Protein AF-A0A5K1A4T8-F1 (afdb_monomer)

Secondary structure (DSSP, 8-state):
-HHHHHHHHHHHHHHTHHHHHHHHHSGGGGGGGTT-HHHHHHHHHHHH-HHHHHHHHHHHHHHHHHHHHHHHHHS-S-THHHH--

Foldseek 3Di:
DVVVVVLVVLVVCLVCLVVLLVCLVDPCLVVVCPPPVPVSVVSNCLSPDVVNSVVSVVVNVVCVVVVVVVVVVVPPDPCVVVVPD

pLDDT: mean 86.99, std 12.18, range [49.09, 96.94]

Sequence (85 aa):
ARFASIIVMLKRIQRVRSALIQMVFSREWSFYRVEDEAKAQRIKNLIVEDKWWDKIAYFLDFTEPIWCMLRAVDKDELMLHQVYA

Organism: NCBI:txid210225

Radius of gyration: 18.45 Å; Cα contacts (8 Å, |Δi|>4): 27; chains: 1; bounding box: 43×27×51 Å

Structure (mmCIF, N/CA/C/O backbone):
data_AF-A0A5K1A4T8-F1
#
_entry.id   AF-A0A5K1A4T8-F1
#
loop_
_atom_site.group_PDB
_atom_site.id
_atom_site.type_symbol
_atom_site.label_atom_id
_atom_site.label_alt_id
_atom_site.label_comp_id
_atom_site.label_asym_id
_atom_site.label_entity_id
_atom_site.label_seq_id
_atom_site.pdbx_PDB_ins_code
_atom_site.Cartn_x
_atom_site.Cartn_y
_atom_site.Cartn_z
_atom_site.occupancy
_atom_site.B_iso_or_equiv
_atom_site.auth_seq_id
_atom_site.auth_comp_id
_atom_site.auth_asym_id
_atom_site.auth_atom_id
_atom_site.pdbx_PDB_model_num
ATOM 1 N N . ALA A 1 1 ? 19.621 -3.400 -0.880 1.00 60.91 1 ALA A N 1
ATOM 2 C CA . ALA A 1 1 ? 18.367 -3.775 -1.575 1.00 60.91 1 ALA A CA 1
ATOM 3 C C . ALA A 1 1 ? 17.122 -3.019 -1.052 1.00 60.91 1 ALA A C 1
ATOM 5 O O . ALA A 1 1 ? 16.133 -3.645 -0.695 1.00 60.91 1 ALA A O 1
ATOM 6 N N . ARG A 1 2 ? 17.126 -1.671 -0.998 1.00 80.12 2 ARG A N 1
ATOM 7 C CA . ARG A 1 2 ? 15.965 -0.885 -0.501 1.00 80.12 2 ARG A CA 1
ATOM 8 C C . ARG A 1 2 ? 14.875 -0.674 -1.558 1.00 80.12 2 ARG A C 1
ATOM 10 O O . ARG A 1 2 ? 13.702 -0.623 -1.224 1.00 80.12 2 ARG A O 1
ATOM 17 N N . PHE A 1 3 ? 15.262 -0.579 -2.829 1.00 81.19 3 PHE A N 1
ATOM 18 C CA . PHE A 1 3 ? 14.327 -0.367 -3.935 1.00 81.19 3 PHE A CA 1
ATOM 19 C C . PHE A 1 3 ? 13.403 -1.578 -4.145 1.00 81.19 3 PHE A C 1
ATOM 21 O O . PHE A 1 3 ? 12.183 -1.454 -4.083 1.00 81.19 3 PHE A O 1
ATOM 28 N N . ALA A 1 4 ? 13.985 -2.773 -4.282 1.00 84.06 4 ALA A N 1
ATOM 29 C CA . ALA A 1 4 ? 13.221 -4.004 -4.474 1.00 84.06 4 ALA A CA 1
ATOM 30 C C . ALA A 1 4 ? 12.303 -4.332 -3.282 1.00 84.06 4 ALA A C 1
ATOM 32 O O . ALA A 1 4 ? 11.173 -4.771 -3.489 1.00 84.06 4 ALA A O 1
ATOM 33 N N . SER A 1 5 ? 12.742 -4.086 -2.040 1.00 88.12 5 SER A N 1
ATOM 34 C CA . SER A 1 5 ? 11.903 -4.336 -0.863 1.00 88.12 5 SER A CA 1
ATOM 35 C C . SER A 1 5 ? 10.680 -3.416 -0.818 1.00 88.12 5 SER A C 1
ATOM 37 O O . SER A 1 5 ? 9.594 -3.895 -0.507 1.00 88.12 5 SER A O 1
ATOM 39 N N . ILE A 1 6 ? 10.810 -2.140 -1.202 1.00 91.06 6 ILE A N 1
ATOM 40 C CA . ILE A 1 6 ? 9.676 -1.205 -1.296 1.00 91.06 6 ILE A CA 1
ATOM 41 C C . ILE A 1 6 ? 8.649 -1.692 -2.326 1.00 91.06 6 ILE A C 1
ATOM 43 O O . ILE A 1 6 ? 7.463 -1.754 -2.008 1.00 91.06 6 ILE A O 1
ATOM 47 N N . ILE A 1 7 ? 9.091 -2.107 -3.519 1.00 91.31 7 ILE A N 1
ATOM 48 C CA . ILE A 1 7 ? 8.197 -2.638 -4.564 1.00 91.31 7 ILE A CA 1
ATOM 49 C C . ILE A 1 7 ? 7.452 -3.878 -4.059 1.00 91.31 7 ILE A C 1
ATOM 51 O O . ILE A 1 7 ? 6.232 -3.971 -4.185 1.00 91.31 7 ILE A O 1
ATOM 55 N N . VAL A 1 8 ? 8.164 -4.822 -3.435 1.00 90.50 8 VAL A N 1
ATOM 56 C CA . VAL A 1 8 ? 7.553 -6.041 -2.882 1.00 90.50 8 VAL A CA 1
ATOM 57 C C . VAL A 1 8 ? 6.533 -5.706 -1.792 1.00 90.50 8 VAL A C 1
ATOM 59 O O . VAL A 1 8 ? 5.451 -6.295 -1.767 1.00 90.50 8 VAL A O 1
ATOM 62 N N . MET A 1 9 ? 6.843 -4.756 -0.909 1.00 94.56 9 MET A N 1
ATOM 63 C CA . MET A 1 9 ? 5.929 -4.324 0.149 1.00 94.56 9 MET A CA 1
ATOM 64 C C . MET A 1 9 ? 4.674 -3.651 -0.417 1.00 94.56 9 MET A C 1
ATOM 66 O O . MET A 1 9 ? 3.570 -3.986 0.007 1.00 94.56 9 MET A O 1
ATOM 70 N N . LEU A 1 10 ? 4.812 -2.778 -1.417 1.00 94.50 10 LEU A N 1
ATOM 71 C CA . LEU A 1 10 ? 3.673 -2.130 -2.072 1.00 94.50 10 LEU A CA 1
ATOM 72 C C . LEU A 1 10 ? 2.779 -3.138 -2.804 1.00 94.50 10 LEU A C 1
ATOM 74 O O . LEU A 1 10 ? 1.562 -3.095 -2.632 1.00 94.50 10 LEU A O 1
ATOM 78 N N . LYS A 1 11 ? 3.363 -4.115 -3.517 1.00 94.12 11 LYS A N 1
ATOM 79 C CA . LYS A 1 11 ? 2.603 -5.220 -4.135 1.00 94.12 11 LYS A CA 1
ATOM 80 C C . LYS A 1 11 ? 1.790 -5.998 -3.094 1.00 94.12 11 LYS A C 1
ATOM 82 O O . LYS A 1 11 ? 0.646 -6.369 -3.350 1.00 94.12 11 LYS A O 1
ATOM 87 N N . ARG A 1 12 ? 2.356 -6.247 -1.906 1.00 95.38 12 ARG A N 1
ATOM 88 C CA . ARG A 1 12 ? 1.643 -6.923 -0.806 1.00 95.38 12 ARG A CA 1
ATOM 89 C C . ARG A 1 12 ? 0.488 -6.080 -0.274 1.00 95.38 12 ARG A C 1
ATOM 91 O O . ARG A 1 12 ? -0.600 -6.621 -0.117 1.00 95.38 12 ARG A O 1
ATOM 98 N N . ILE A 1 13 ? 0.704 -4.782 -0.052 1.00 94.88 13 ILE A N 1
ATOM 99 C CA . ILE A 1 13 ? -0.335 -3.849 0.414 1.00 94.88 13 ILE A CA 1
ATOM 100 C C . ILE A 1 13 ? -1.488 -3.770 -0.597 1.00 94.88 13 ILE A C 1
ATOM 102 O O . ILE A 1 13 ? -2.646 -3.889 -0.205 1.00 94.88 13 ILE A O 1
ATOM 106 N N . GLN A 1 14 ? -1.186 -3.656 -1.895 1.00 95.00 14 GLN A N 1
ATOM 107 C CA . GLN A 1 14 ? -2.199 -3.612 -2.955 1.00 95.00 14 GLN A CA 1
ATOM 108 C C . GLN A 1 14 ? -3.060 -4.884 -2.985 1.00 95.00 14 GLN A C 1
ATOM 110 O O . GLN A 1 14 ? -4.281 -4.795 -3.103 1.00 95.00 14 GLN A O 1
ATOM 115 N N . ARG A 1 15 ? -2.453 -6.067 -2.803 1.00 96.31 15 ARG A N 1
ATOM 116 C CA . ARG A 1 15 ? -3.178 -7.352 -2.754 1.00 96.31 15 ARG A CA 1
ATOM 117 C C . ARG A 1 15 ? -4.183 -7.443 -1.608 1.00 96.31 15 ARG A C 1
ATOM 119 O O . ARG A 1 15 ? -5.188 -8.129 -1.750 1.00 96.31 15 ARG A O 1
ATOM 126 N N . VAL A 1 16 ? -3.922 -6.771 -0.488 1.00 96.50 16 VAL A N 1
ATOM 127 C CA . VAL A 1 16 ? -4.806 -6.782 0.688 1.00 96.50 16 VAL A CA 1
ATOM 128 C C . VAL A 1 16 ? -5.675 -5.525 0.796 1.00 96.50 16 VAL A C 1
ATOM 130 O O . VAL A 1 16 ? -6.283 -5.310 1.842 1.00 96.50 16 VAL A O 1
ATOM 133 N N . ARG A 1 17 ? -5.790 -4.711 -0.270 1.00 95.25 17 ARG A N 1
ATOM 134 C CA . ARG A 1 17 ? -6.592 -3.470 -0.296 1.00 95.25 17 ARG A CA 1
ATOM 135 C C . ARG A 1 17 ? -7.987 -3.659 0.296 1.00 95.25 17 ARG A C 1
ATOM 137 O O . ARG A 1 17 ? -8.360 -2.925 1.203 1.00 95.25 17 ARG A O 1
ATOM 144 N N . SER A 1 18 ? -8.741 -4.657 -0.165 1.00 95.81 18 SER A N 1
ATOM 145 C CA . SER A 1 18 ? -10.107 -4.888 0.323 1.00 95.81 18 SER A CA 1
ATOM 146 C C . SER A 1 18 ? -10.143 -5.215 1.816 1.00 95.81 18 SER A C 1
ATOM 148 O O . SER A 1 18 ? -10.993 -4.695 2.530 1.00 95.81 18 SER A O 1
ATOM 150 N N . ALA A 1 19 ? -9.197 -6.017 2.311 1.00 96.56 19 ALA A N 1
ATOM 151 C CA . ALA A 1 19 ? -9.101 -6.335 3.735 1.00 96.56 19 ALA A CA 1
ATOM 152 C C . ALA A 1 19 ? -8.729 -5.099 4.573 1.00 96.56 19 ALA A C 1
ATOM 154 O O . ALA A 1 19 ? -9.303 -4.888 5.637 1.00 96.56 19 ALA A O 1
ATOM 155 N N . LEU A 1 20 ? -7.829 -4.246 4.071 1.00 95.44 20 LEU A N 1
ATOM 156 C CA . LEU A 1 20 ? -7.470 -2.978 4.712 1.00 95.44 20 LEU A CA 1
ATOM 157 C C . LEU A 1 20 ? -8.656 -2.012 4.777 1.00 95.44 20 LEU A C 1
ATOM 159 O O . LEU A 1 20 ? -8.876 -1.391 5.813 1.00 95.44 20 LEU A O 1
ATOM 163 N N . ILE A 1 21 ? -9.440 -1.916 3.699 1.00 95.81 21 ILE A N 1
ATOM 164 C CA . ILE A 1 21 ? -10.670 -1.118 3.668 1.00 95.81 21 ILE A CA 1
ATOM 165 C C . ILE A 1 21 ? -11.647 -1.637 4.730 1.00 95.81 21 ILE A C 1
ATOM 167 O O . ILE A 1 21 ? -12.097 -0.864 5.571 1.00 95.81 21 ILE A O 1
ATOM 171 N N . GLN A 1 22 ? -11.921 -2.944 4.762 1.00 96.56 22 GLN A N 1
ATOM 172 C CA . GLN A 1 22 ? -12.807 -3.526 5.777 1.00 96.56 22 GLN A CA 1
ATOM 173 C C . GLN A 1 22 ? -12.303 -3.267 7.203 1.00 96.56 22 GLN A C 1
ATOM 175 O O . GLN A 1 22 ? -13.088 -2.888 8.067 1.00 96.56 22 GLN A O 1
ATOM 180 N N . MET A 1 23 ? -10.992 -3.378 7.438 1.00 95.38 23 MET A N 1
ATOM 181 C CA . MET A 1 23 ? -10.369 -3.099 8.734 1.00 95.38 23 MET A CA 1
ATOM 182 C C . MET A 1 23 ? -10.612 -1.656 9.202 1.00 95.38 23 MET A C 1
ATOM 184 O O . MET A 1 23 ? -10.983 -1.450 10.352 1.00 95.38 23 MET A O 1
ATOM 188 N N . VAL A 1 24 ? -10.445 -0.641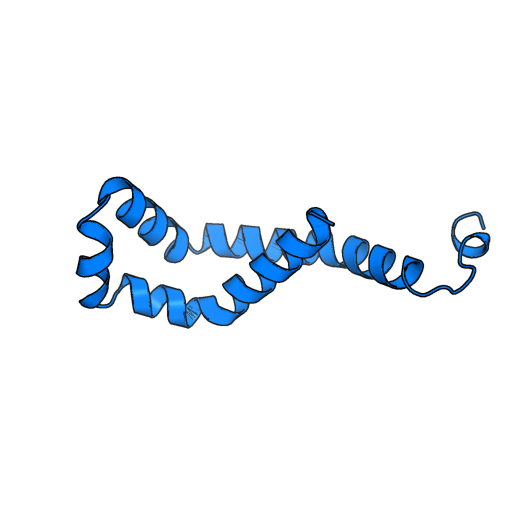 8.343 1.00 94.38 24 VAL A N 1
ATOM 189 C CA . VAL A 1 24 ? -10.637 0.768 8.758 1.00 94.38 24 VAL A CA 1
ATOM 190 C C . VAL A 1 24 ? -12.108 1.165 8.939 1.00 94.38 24 VAL A C 1
ATOM 192 O O . VAL A 1 24 ? -12.410 2.202 9.549 1.00 94.38 24 VAL A O 1
ATOM 195 N N . PHE A 1 25 ? -13.031 0.358 8.410 1.00 93.56 25 PHE A N 1
ATOM 196 C CA . PHE A 1 25 ? -14.474 0.490 8.618 1.00 93.56 25 PHE A CA 1
ATOM 197 C C . PHE A 1 25 ? -15.007 -0.377 9.768 1.00 93.56 25 PHE A C 1
ATOM 199 O O . PHE A 1 25 ? -16.154 -0.193 10.177 1.00 93.56 25 PHE A O 1
ATOM 206 N N . SER A 1 26 ? -14.194 -1.279 10.319 1.00 94.81 26 SER A N 1
ATOM 207 C CA . SER A 1 26 ? -14.608 -2.175 11.393 1.00 94.81 26 SER A CA 1
ATOM 208 C C . SER A 1 26 ? -14.729 -1.445 12.738 1.00 94.81 26 SER A C 1
ATOM 210 O O . SER A 1 26 ? -14.158 -0.369 12.955 1.00 94.81 26 SER A O 1
ATOM 212 N N . ARG A 1 27 ? -15.487 -2.024 13.679 1.00 92.50 27 ARG A N 1
ATOM 213 C CA . ARG A 1 27 ? -15.642 -1.451 15.032 1.00 92.50 27 ARG A CA 1
ATOM 214 C C . ARG A 1 27 ? -14.323 -1.508 15.807 1.00 92.50 27 ARG A C 1
ATOM 216 O O . ARG A 1 27 ? -14.006 -0.600 16.579 1.00 92.50 27 ARG A O 1
ATOM 223 N N . GLU A 1 28 ? -13.534 -2.539 15.538 1.00 91.88 28 GLU A N 1
ATOM 224 C CA . GLU A 1 28 ? -12.224 -2.823 16.117 1.00 91.88 28 GLU A CA 1
ATOM 225 C C . GLU A 1 28 ? -11.179 -1.767 15.725 1.00 91.88 28 GLU A C 1
ATOM 227 O O . GLU A 1 28 ? -10.205 -1.587 16.450 1.00 91.88 28 GLU A O 1
ATOM 232 N N . TRP A 1 29 ? -11.413 -0.972 14.667 1.00 91.50 29 TRP A N 1
ATOM 233 C CA . TRP A 1 29 ? -10.564 0.179 14.324 1.00 91.50 29 TRP A CA 1
ATOM 234 C C . TRP A 1 29 ? -10.402 1.177 15.480 1.00 91.50 29 TRP A C 1
ATOM 236 O O . TRP A 1 29 ? -9.399 1.884 15.579 1.00 91.50 29 TRP A O 1
ATOM 246 N N . SER A 1 30 ? -11.387 1.236 16.383 1.00 87.88 30 SER A N 1
ATOM 247 C CA . SER A 1 30 ? -11.318 2.042 17.606 1.00 87.88 30 SER A CA 1
ATOM 248 C C . SER A 1 30 ? -10.105 1.729 18.486 1.00 87.88 30 SER A C 1
ATOM 250 O O . SER A 1 30 ? -9.577 2.658 19.090 1.00 87.88 30 SER A O 1
ATOM 252 N N . PHE A 1 31 ? -9.605 0.489 18.483 1.00 89.00 31 PHE A N 1
ATOM 253 C CA . PHE A 1 31 ? -8.414 0.091 19.235 1.00 89.00 31 PHE A CA 1
ATOM 254 C C . PHE A 1 31 ? -7.164 0.877 18.807 1.00 89.00 31 PHE A C 1
ATOM 256 O O . PHE A 1 31 ? -6.387 1.318 19.647 1.00 89.00 31 PHE A O 1
ATOM 263 N N . TYR A 1 32 ? -7.008 1.141 17.506 1.00 82.19 32 TYR A N 1
ATOM 264 C CA . TYR A 1 32 ? -5.844 1.854 16.965 1.00 82.19 32 TYR A CA 1
ATOM 265 C C . TYR A 1 32 ? -5.873 3.369 17.206 1.00 82.19 32 TYR A C 1
ATOM 267 O O . TYR A 1 32 ? -4.852 4.032 17.040 1.00 82.19 32 TYR A O 1
ATOM 275 N N . ARG A 1 33 ? -7.025 3.936 17.592 1.00 83.06 33 ARG A N 1
ATOM 276 C CA . ARG A 1 33 ? -7.156 5.371 17.898 1.00 83.06 33 ARG A CA 1
ATOM 277 C C . ARG A 1 33 ? -6.668 5.738 19.300 1.00 83.06 33 ARG A C 1
ATOM 279 O O . ARG A 1 33 ? -6.448 6.915 19.549 1.00 83.06 33 ARG A O 1
ATOM 286 N N . VAL A 1 34 ? -6.508 4.756 20.192 1.00 80.19 34 VAL A N 1
ATOM 287 C CA . VAL A 1 34 ? -6.186 4.986 21.611 1.00 80.19 34 VAL A CA 1
ATOM 288 C C . VAL A 1 34 ? -4.791 5.593 21.796 1.00 80.19 34 VAL A C 1
ATOM 29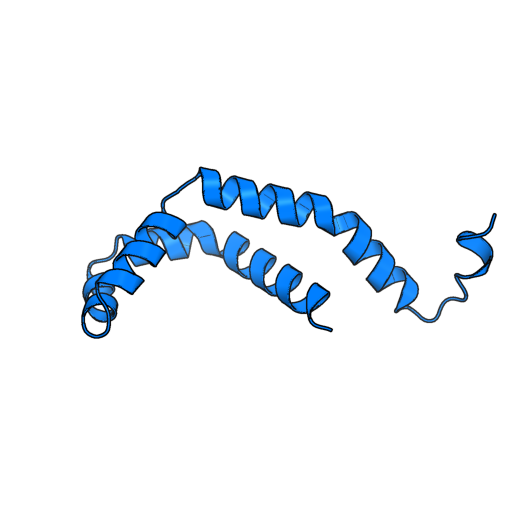0 O O . VAL A 1 34 ? -4.614 6.439 22.665 1.00 80.19 34 VAL A O 1
ATOM 293 N N . GLU A 1 35 ? -3.811 5.192 20.980 1.00 82.69 35 GLU A N 1
ATOM 294 C CA . GLU A 1 35 ? -2.435 5.701 21.081 1.00 82.69 35 GLU A CA 1
ATOM 295 C C . GLU A 1 35 ? -2.238 7.038 20.355 1.00 82.69 35 GLU A C 1
ATOM 297 O O . GLU A 1 35 ? -1.622 7.954 20.894 1.00 82.69 35 GLU A O 1
ATOM 302 N N . ASP A 1 36 ? -2.735 7.146 19.119 1.00 92.12 36 ASP A N 1
ATOM 303 C CA . ASP A 1 36 ? -2.562 8.328 18.272 1.00 92.12 36 ASP A CA 1
ATOM 304 C C . ASP A 1 36 ? -3.723 8.446 17.276 1.00 92.12 36 ASP A C 1
ATOM 306 O O . ASP A 1 36 ? -3.713 7.892 16.168 1.00 92.12 36 ASP A O 1
ATOM 310 N N . GLU A 1 37 ? -4.751 9.190 17.680 1.00 91.50 37 GLU A N 1
ATOM 311 C CA . GLU A 1 37 ? -5.944 9.412 16.867 1.00 91.50 37 GLU A CA 1
ATOM 312 C C . GLU A 1 37 ? -5.625 10.146 15.557 1.00 91.50 37 GLU A C 1
ATOM 314 O O . GLU A 1 37 ? -6.180 9.813 14.506 1.00 91.50 37 GLU A O 1
ATOM 319 N N . ALA A 1 38 ? -4.687 11.099 15.578 1.00 93.56 38 ALA A N 1
ATOM 320 C CA . ALA A 1 38 ? -4.321 11.868 14.395 1.00 93.56 38 ALA A CA 1
ATOM 321 C C . ALA A 1 38 ? -3.662 10.974 13.337 1.00 93.56 38 ALA A C 1
ATOM 323 O O . ALA A 1 38 ? -3.988 11.056 12.147 1.00 93.56 38 ALA A O 1
ATOM 324 N N . LYS A 1 39 ? -2.759 10.084 13.756 1.00 93.00 39 LYS A N 1
ATOM 325 C CA . LYS A 1 39 ? -2.123 9.100 12.876 1.00 93.00 39 LYS A CA 1
ATOM 326 C C . LYS A 1 39 ? -3.121 8.067 12.368 1.00 93.00 39 LYS A C 1
ATOM 328 O O . LYS A 1 39 ? -3.128 7.791 11.167 1.00 93.00 39 LYS A O 1
ATOM 333 N N . ALA A 1 40 ? -3.987 7.540 13.234 1.00 93.38 40 ALA A N 1
ATOM 334 C CA . ALA A 1 40 ? -5.035 6.607 12.829 1.00 93.38 40 ALA A CA 1
ATOM 335 C C . ALA A 1 40 ? -5.966 7.240 11.781 1.00 93.38 40 ALA A C 1
ATOM 337 O O . ALA A 1 40 ? -6.245 6.630 10.748 1.00 93.38 40 ALA A O 1
ATOM 338 N N . GLN A 1 41 ? -6.378 8.494 11.975 1.00 94.19 41 GLN A N 1
ATOM 339 C CA . GLN A 1 41 ? -7.232 9.189 11.015 1.00 94.19 41 GLN A CA 1
ATOM 340 C C . GLN A 1 41 ? -6.532 9.409 9.668 1.00 94.19 41 GLN A C 1
ATOM 342 O O . GLN A 1 41 ? -7.144 9.208 8.618 1.00 94.19 41 GLN A O 1
ATOM 347 N N . ARG A 1 42 ? -5.240 9.761 9.671 1.00 94.44 42 ARG A N 1
ATOM 348 C CA . ARG A 1 42 ? -4.447 9.880 8.435 1.00 94.44 42 ARG A CA 1
ATOM 349 C C . ARG A 1 42 ? -4.374 8.555 7.678 1.00 94.44 42 ARG A C 1
ATOM 351 O O . ARG A 1 42 ? -4.603 8.545 6.474 1.00 94.44 42 ARG A O 1
ATOM 358 N N . ILE A 1 43 ? -4.096 7.450 8.375 1.00 93.19 43 ILE A N 1
ATOM 359 C CA . ILE A 1 43 ? -4.037 6.107 7.774 1.00 93.19 43 ILE A CA 1
ATOM 360 C C . ILE A 1 43 ? -5.397 5.720 7.188 1.00 93.19 43 ILE A C 1
ATOM 362 O O . ILE A 1 43 ? -5.464 5.237 6.060 1.00 93.19 43 ILE A O 1
ATOM 366 N N . LYS A 1 44 ? -6.485 5.976 7.921 1.00 95.25 44 LYS A N 1
ATOM 367 C CA . LYS A 1 44 ? -7.844 5.708 7.446 1.00 95.25 44 LYS A CA 1
ATOM 368 C C . LYS A 1 44 ? -8.169 6.493 6.177 1.00 95.25 44 LYS A C 1
ATOM 370 O O . LYS A 1 44 ? -8.630 5.897 5.210 1.00 95.25 44 LYS A O 1
ATOM 375 N N . ASN A 1 45 ? -7.891 7.796 6.161 1.00 95.88 45 ASN A N 1
ATOM 376 C CA . ASN A 1 45 ? -8.123 8.633 4.984 1.00 95.88 45 ASN A CA 1
ATOM 377 C C . ASN A 1 45 ? -7.327 8.124 3.773 1.00 95.88 45 ASN A C 1
ATOM 379 O O . ASN A 1 45 ? -7.877 8.031 2.684 1.00 95.88 45 ASN A O 1
ATOM 383 N N . LEU A 1 46 ? -6.070 7.723 3.985 1.00 95.50 46 LEU A N 1
ATOM 384 C CA . LEU A 1 46 ? -5.201 7.187 2.939 1.00 95.50 46 LEU A CA 1
ATOM 385 C C . LEU A 1 46 ? -5.736 5.875 2.343 1.00 95.50 46 LEU A C 1
ATOM 387 O O . LEU A 1 46 ? -5.770 5.714 1.129 1.00 95.50 46 LEU A O 1
ATOM 391 N N . ILE A 1 47 ? -6.174 4.942 3.196 1.00 95.56 47 ILE A N 1
ATOM 392 C CA . ILE A 1 47 ? -6.684 3.624 2.781 1.00 95.56 47 ILE A CA 1
ATOM 393 C C . ILE A 1 47 ? -8.017 3.740 2.030 1.00 95.56 47 ILE A C 1
ATOM 395 O O . ILE A 1 47 ? -8.297 2.913 1.163 1.00 95.56 47 ILE A O 1
ATOM 399 N N . VAL A 1 48 ? -8.843 4.736 2.350 1.00 95.69 48 VAL A N 1
ATOM 400 C CA . VAL A 1 48 ? -10.142 4.953 1.689 1.00 95.69 48 VAL A CA 1
ATOM 401 C C . VAL A 1 48 ? -10.004 5.797 0.412 1.00 95.69 48 VAL A C 1
ATOM 403 O O . VAL A 1 48 ? -10.877 5.744 -0.448 1.00 95.69 48 VAL A O 1
ATOM 406 N N . GLU A 1 49 ? -8.915 6.552 0.244 1.00 96.94 49 GLU A N 1
ATOM 407 C CA . GLU A 1 49 ? -8.702 7.401 -0.930 1.00 96.94 49 GLU A CA 1
ATOM 408 C C . GLU A 1 49 ? -8.332 6.583 -2.181 1.00 96.94 49 GLU A C 1
ATOM 410 O O . GLU A 1 49 ? -7.207 6.106 -2.331 1.00 96.94 49 GLU A O 1
ATOM 415 N N . ASP A 1 50 ? -9.248 6.498 -3.149 1.00 95.25 50 ASP A N 1
ATOM 416 C CA . ASP A 1 50 ? -9.005 5.792 -4.417 1.00 95.25 50 ASP A CA 1
ATOM 417 C C . ASP A 1 50 ? -7.814 6.360 -5.202 1.0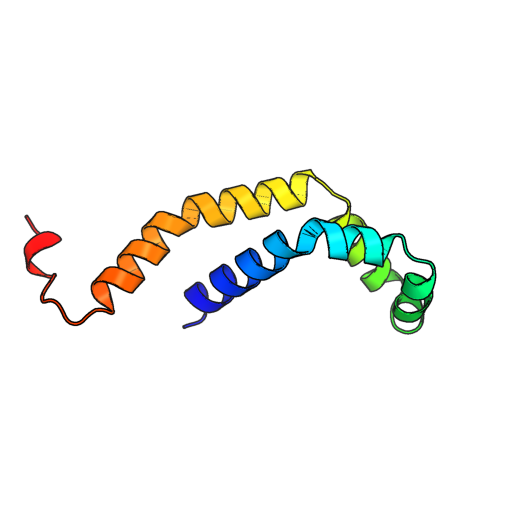0 95.25 50 ASP A C 1
ATOM 419 O O . ASP A 1 50 ? -6.967 5.602 -5.672 1.00 95.25 50 ASP A O 1
ATOM 423 N N . LYS A 1 51 ? -7.661 7.691 -5.238 1.00 96.50 51 LYS A N 1
ATOM 424 C CA . LYS A 1 51 ? -6.529 8.355 -5.910 1.00 96.50 51 LYS A CA 1
ATOM 425 C C . LYS A 1 51 ? -5.173 7.933 -5.347 1.00 96.50 51 LYS A C 1
ATOM 427 O O . LYS A 1 51 ? -4.167 7.983 -6.055 1.00 96.50 51 LYS A O 1
ATOM 432 N N . TRP A 1 52 ? -5.107 7.569 -4.068 1.00 95.38 52 TRP A N 1
ATOM 433 C CA . TRP A 1 52 ? -3.873 7.064 -3.479 1.00 95.38 52 TRP A CA 1
ATOM 434 C C . TRP A 1 52 ? -3.549 5.657 -3.992 1.00 95.38 52 TRP A C 1
ATOM 436 O O . TRP A 1 52 ? -2.400 5.382 -4.344 1.00 95.38 52 TRP A O 1
ATOM 446 N N . TRP A 1 53 ? -4.558 4.796 -4.125 1.00 96.62 53 TRP A N 1
ATOM 447 C CA . TRP A 1 53 ? -4.400 3.477 -4.736 1.00 96.62 53 TRP A CA 1
ATOM 448 C C . TRP A 1 53 ? -4.008 3.555 -6.210 1.00 96.62 53 TRP A C 1
ATOM 450 O O . TRP A 1 53 ? -3.154 2.780 -6.639 1.00 96.62 53 TRP A O 1
ATOM 460 N N . ASP A 1 54 ? -4.552 4.516 -6.955 1.00 96.31 54 ASP A N 1
ATOM 461 C CA . ASP A 1 54 ? -4.172 4.754 -8.351 1.00 96.31 54 ASP A CA 1
ATOM 462 C C . ASP A 1 54 ? -2.695 5.151 -8.466 1.00 96.31 54 ASP A C 1
ATOM 464 O O . ASP A 1 54 ? -1.977 4.657 -9.333 1.00 96.31 54 ASP A O 1
ATOM 468 N N . LYS A 1 55 ? -2.192 5.980 -7.538 1.00 95.62 55 LYS A N 1
ATOM 469 C CA . LYS A 1 55 ? -0.760 6.319 -7.466 1.00 95.62 55 LYS A CA 1
ATOM 470 C C . LYS A 1 55 ? 0.109 5.098 -7.167 1.00 95.62 55 LYS A C 1
ATOM 472 O O . LYS A 1 55 ? 1.196 4.992 -7.728 1.00 95.62 55 LYS A O 1
ATOM 477 N N . ILE A 1 56 ? -0.343 4.188 -6.299 1.00 94.50 56 ILE A N 1
ATOM 478 C CA . ILE A 1 56 ? 0.370 2.926 -6.037 1.00 94.50 56 ILE A CA 1
ATOM 479 C C . ILE A 1 56 ? 0.397 2.057 -7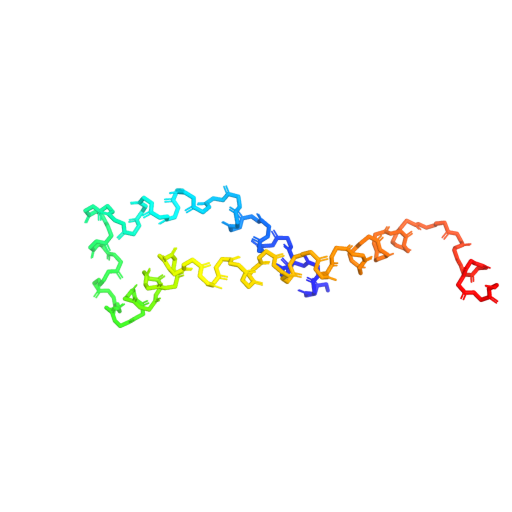.289 1.00 94.50 56 ILE A C 1
ATOM 481 O O . ILE A 1 56 ? 1.462 1.545 -7.628 1.00 94.50 56 ILE A O 1
ATOM 485 N N . ALA A 1 57 ? -0.742 1.896 -7.965 1.00 95.81 57 ALA A N 1
ATOM 486 C CA . ALA A 1 57 ? -0.830 1.112 -9.192 1.00 95.81 57 ALA A CA 1
ATOM 487 C C . ALA A 1 57 ? 0.119 1.676 -10.256 1.00 95.81 57 ALA A C 1
ATOM 489 O O . ALA A 1 57 ? 1.003 0.965 -10.721 1.00 95.81 57 ALA A O 1
ATOM 490 N N . TYR A 1 58 ? 0.045 2.986 -10.504 1.00 95.81 58 TYR A N 1
ATOM 491 C CA . TYR A 1 58 ? 0.949 3.679 -11.417 1.00 95.81 58 TYR A CA 1
ATOM 492 C C . TYR A 1 58 ? 2.426 3.487 -11.050 1.00 95.81 58 TYR A C 1
ATOM 494 O O . TYR A 1 58 ? 3.249 3.199 -11.915 1.00 95.81 58 TYR A O 1
ATOM 502 N N . PHE A 1 59 ? 2.787 3.630 -9.771 1.00 94.50 59 PHE A N 1
ATOM 503 C CA . PHE A 1 59 ? 4.168 3.441 -9.323 1.00 94.50 59 PHE A CA 1
ATOM 504 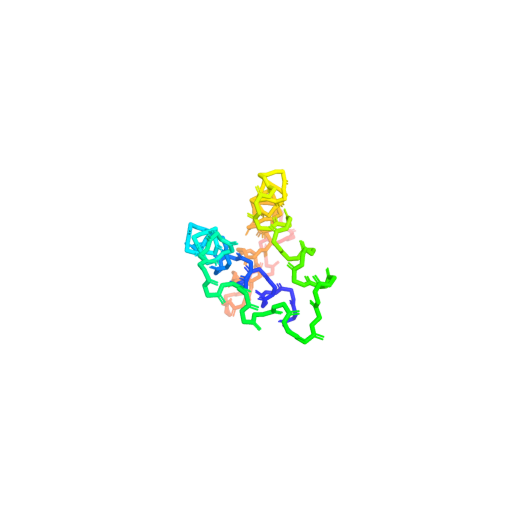C C . PHE A 1 59 ? 4.661 2.008 -9.563 1.00 94.50 59 PHE A C 1
ATOM 506 O O . PHE A 1 59 ? 5.807 1.803 -9.964 1.00 94.50 59 PHE A O 1
ATOM 513 N N . LEU A 1 60 ? 3.813 1.009 -9.316 1.00 94.12 60 LEU A N 1
ATOM 514 C CA . LEU A 1 60 ? 4.150 -0.390 -9.563 1.00 94.12 60 LEU A CA 1
ATOM 515 C C . LEU A 1 60 ? 4.307 -0.671 -11.058 1.00 94.12 60 LEU A C 1
ATOM 517 O O . LEU A 1 60 ? 5.310 -1.265 -11.440 1.00 94.12 60 LEU A O 1
ATOM 521 N N . ASP A 1 61 ? 3.398 -0.169 -11.891 1.00 95.00 61 ASP A N 1
ATOM 522 C CA . ASP A 1 61 ? 3.465 -0.325 -13.347 1.00 95.00 61 ASP A CA 1
ATOM 523 C C . ASP A 1 61 ? 4.720 0.345 -13.922 1.00 95.00 61 ASP A C 1
ATOM 525 O O . ASP A 1 61 ? 5.455 -0.250 -14.709 1.00 95.00 61 ASP A O 1
ATOM 529 N N . PHE A 1 62 ? 5.024 1.561 -13.462 1.00 91.88 62 PHE A N 1
ATOM 530 C CA . PHE A 1 62 ? 6.222 2.300 -13.856 1.00 91.88 62 PHE A CA 1
ATOM 531 C C . PHE A 1 62 ? 7.521 1.587 -13.450 1.00 91.88 62 PHE A C 1
ATOM 533 O O . PHE A 1 62 ? 8.516 1.638 -14.173 1.00 91.88 62 PHE A O 1
ATOM 540 N N . THR A 1 63 ? 7.538 0.929 -12.287 1.00 93.19 63 THR A N 1
ATOM 541 C CA . THR A 1 63 ? 8.742 0.258 -11.771 1.00 93.19 63 THR A CA 1
ATOM 542 C C . THR A 1 63 ? 8.894 -1.188 -12.235 1.00 93.19 63 THR A C 1
ATOM 544 O O . THR A 1 63 ? 9.974 -1.757 -12.056 1.00 93.19 63 THR A O 1
ATOM 547 N N . GLU A 1 64 ? 7.877 -1.779 -12.864 1.00 90.06 64 GLU A N 1
ATOM 548 C CA . GLU A 1 64 ? 7.915 -3.168 -13.328 1.00 90.06 64 GLU A CA 1
ATOM 549 C C . GLU A 1 64 ? 9.073 -3.441 -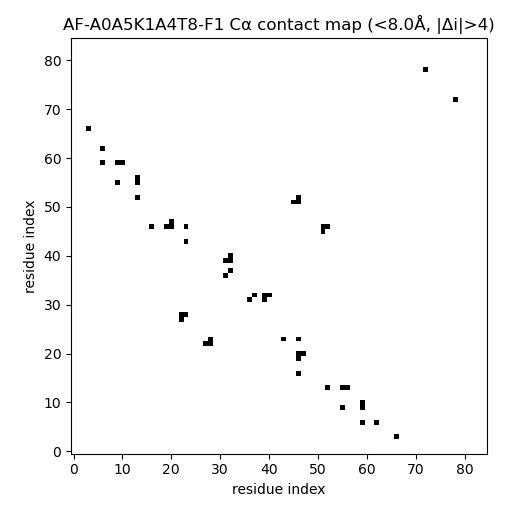14.306 1.00 90.06 64 GLU A C 1
ATOM 551 O O . GLU A 1 64 ? 9.820 -4.393 -14.059 1.00 90.06 64 GLU A O 1
ATOM 556 N N . PRO A 1 65 ? 9.337 -2.611 -15.340 1.00 89.69 65 PRO A N 1
ATOM 557 C CA . PRO A 1 65 ? 10.470 -2.836 -16.239 1.00 89.69 65 PRO A CA 1
ATOM 558 C C . PRO A 1 65 ? 11.816 -2.797 -15.506 1.00 89.69 65 PRO A C 1
ATOM 560 O O . PRO A 1 65 ? 12.674 -3.647 -15.737 1.00 89.69 65 PRO A O 1
ATOM 563 N N . ILE A 1 66 ? 11.983 -1.862 -14.562 1.00 87.94 66 ILE A N 1
ATOM 564 C CA . ILE A 1 66 ? 13.207 -1.719 -13.756 1.00 87.94 66 ILE A CA 1
ATOM 565 C C . ILE A 1 66 ? 13.407 -2.960 -12.881 1.00 87.94 66 ILE A C 1
ATOM 567 O O . ILE A 1 66 ? 14.510 -3.493 -12.785 1.00 87.94 66 ILE A O 1
ATOM 571 N N . TRP A 1 67 ? 12.340 -3.447 -12.249 1.00 84.62 67 TRP A N 1
ATOM 572 C CA . TRP A 1 67 ? 12.394 -4.654 -11.435 1.00 84.62 67 TRP A CA 1
ATOM 573 C C . TRP A 1 67 ? 12.710 -5.906 -12.268 1.00 84.62 67 TRP A C 1
ATOM 575 O O . TRP A 1 67 ? 13.517 -6.734 -11.837 1.00 84.62 67 TRP A O 1
ATOM 585 N N . CYS A 1 68 ? 12.143 -6.021 -13.472 1.00 85.12 68 CYS A N 1
ATOM 586 C CA . CYS A 1 68 ? 12.458 -7.086 -14.424 1.00 85.12 68 CYS A CA 1
ATOM 587 C C . CYS A 1 68 ? 13.928 -7.053 -14.860 1.00 85.12 68 CYS A C 1
ATOM 589 O O . CYS A 1 68 ? 14.580 -8.096 -14.842 1.00 85.12 68 CYS A O 1
ATOM 591 N N . ME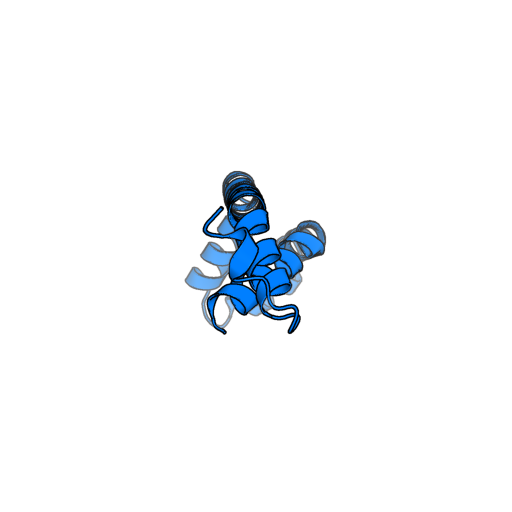T A 1 69 ? 14.470 -5.871 -15.174 1.00 85.81 69 MET A N 1
ATOM 592 C CA . MET A 1 69 ? 15.888 -5.700 -15.509 1.00 85.81 69 MET A CA 1
ATOM 593 C C . MET A 1 69 ? 16.798 -6.092 -14.344 1.00 85.81 69 MET A C 1
ATOM 595 O O . MET A 1 69 ? 17.732 -6.864 -14.534 1.00 85.81 69 MET A O 1
ATOM 599 N N . LEU A 1 70 ? 16.506 -5.618 -13.127 1.00 83.19 70 LEU A N 1
ATOM 600 C CA . LEU A 1 70 ? 17.291 -5.967 -11.939 1.00 83.19 70 LEU A CA 1
ATOM 601 C C . LEU A 1 70 ? 17.307 -7.480 -11.696 1.00 83.19 70 LEU A C 1
ATOM 603 O O . LEU A 1 70 ? 18.353 -8.029 -11.381 1.00 83.19 70 LEU A O 1
ATOM 607 N N . ARG A 1 71 ? 16.174 -8.164 -11.886 1.00 81.62 71 ARG A N 1
ATOM 608 C CA . ARG A 1 71 ? 16.095 -9.627 -11.782 1.00 81.62 71 ARG A CA 1
ATOM 609 C C . ARG A 1 71 ? 16.856 -10.338 -12.907 1.00 81.62 71 ARG A C 1
ATOM 611 O O . ARG A 1 71 ? 17.398 -11.409 -12.671 1.00 81.62 71 ARG A O 1
ATOM 618 N N . ALA A 1 72 ? 16.840 -9.799 -14.123 1.00 82.62 72 ALA A N 1
ATOM 619 C CA . ALA A 1 72 ? 17.554 -10.383 -15.255 1.00 82.62 72 ALA A CA 1
ATOM 620 C C . ALA A 1 72 ? 19.074 -10.293 -15.070 1.00 82.62 72 ALA A C 1
ATOM 622 O O . ALA A 1 72 ? 19.762 -11.256 -15.364 1.00 82.62 72 ALA A O 1
ATOM 623 N N . VAL A 1 73 ? 19.570 -9.174 -14.532 1.00 77.75 73 VAL A N 1
ATOM 624 C CA . VAL A 1 73 ? 20.995 -8.973 -14.213 1.00 77.75 73 VAL A CA 1
ATOM 625 C C . VAL A 1 73 ? 21.437 -9.784 -12.989 1.00 77.75 73 VAL A C 1
ATOM 627 O O . VAL A 1 73 ? 22.586 -10.196 -12.921 1.00 77.75 73 VAL A O 1
ATOM 630 N N . ASP A 1 74 ? 20.542 -10.008 -12.023 1.00 73.00 74 ASP A N 1
ATOM 631 C CA . ASP A 1 74 ? 20.810 -10.832 -10.832 1.00 73.00 74 ASP A CA 1
ATOM 632 C C . ASP A 1 74 ? 20.911 -12.333 -11.152 1.00 73.00 74 ASP A C 1
ATOM 634 O O . ASP A 1 74 ? 21.503 -13.099 -10.400 1.00 73.00 74 ASP A O 1
ATOM 638 N N . LYS A 1 75 ? 20.347 -12.776 -12.281 1.00 66.12 75 LYS A N 1
ATOM 639 C CA . LYS A 1 75 ? 20.672 -14.093 -12.828 1.00 66.12 75 LYS A CA 1
ATOM 640 C C . LYS A 1 75 ? 22.035 -13.955 -13.497 1.00 66.12 75 LYS A C 1
ATOM 642 O O . LYS A 1 75 ? 22.146 -13.173 -14.430 1.00 66.12 75 LYS A O 1
ATOM 647 N N . ASP A 1 76 ? 23.029 -14.708 -13.030 1.00 57.50 76 ASP A N 1
ATOM 648 C CA . ASP A 1 76 ? 24.440 -14.726 -13.472 1.00 57.50 76 ASP A CA 1
ATOM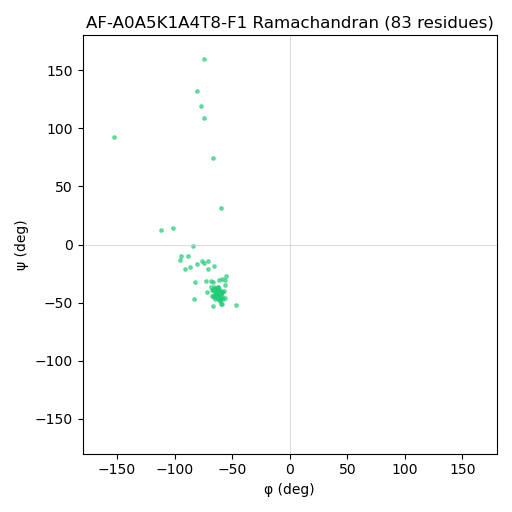 649 C C . ASP A 1 76 ? 24.673 -15.083 -14.967 1.00 57.50 76 ASP A C 1
ATOM 651 O O . ASP A 1 76 ? 25.677 -15.694 -15.336 1.00 57.50 76 ASP A O 1
ATOM 655 N N . GLU A 1 77 ? 23.761 -14.745 -15.872 1.00 59.91 77 GLU A N 1
ATOM 656 C CA . GLU A 1 77 ? 24.003 -14.788 -17.306 1.00 59.91 77 GLU A CA 1
ATOM 657 C C . GLU A 1 77 ? 24.781 -13.525 -17.704 1.00 59.91 77 GLU A C 1
ATOM 659 O O . GLU A 1 77 ? 24.459 -12.407 -17.303 1.00 59.91 77 GLU A O 1
ATOM 664 N N . LEU A 1 78 ? 25.853 -13.696 -18.482 1.00 57.62 78 LEU A N 1
ATOM 665 C CA . LEU A 1 78 ? 26.734 -12.621 -18.956 1.00 57.62 78 LEU A CA 1
ATOM 666 C C . LEU A 1 78 ? 25.993 -11.687 -19.940 1.00 57.62 78 LEU A C 1
ATOM 668 O O . LEU A 1 78 ? 26.213 -11.713 -21.150 1.00 57.62 78 LEU A O 1
ATOM 672 N N . MET A 1 79 ? 25.113 -10.833 -19.417 1.00 58.16 79 MET A N 1
ATOM 673 C CA . MET A 1 79 ? 24.215 -9.949 -20.175 1.00 58.16 79 MET A CA 1
ATOM 674 C C . MET A 1 79 ? 24.877 -8.631 -20.613 1.00 58.16 79 MET A C 1
ATOM 676 O O . MET A 1 79 ? 24.251 -7.823 -21.295 1.00 58.16 79 MET A O 1
ATOM 680 N N . LEU A 1 80 ? 26.150 -8.401 -20.261 1.00 61.72 80 LEU A N 1
ATOM 681 C CA . LEU A 1 80 ? 26.881 -7.175 -20.621 1.00 61.72 80 LEU A CA 1
ATOM 682 C C . LEU A 1 80 ? 26.899 -6.929 -22.137 1.00 61.72 80 LEU A C 1
ATOM 684 O O . LEU A 1 80 ? 26.800 -5.786 -22.569 1.00 61.72 80 LEU A O 1
ATOM 688 N N . HIS A 1 81 ? 26.953 -7.986 -22.949 1.00 65.00 81 HIS A N 1
ATOM 689 C CA . HIS A 1 81 ? 26.962 -7.867 -24.409 1.00 65.00 81 HIS A CA 1
ATOM 690 C C . HIS A 1 81 ? 25.618 -7.410 -25.015 1.00 65.00 81 HIS A C 1
ATOM 692 O O . HIS A 1 81 ? 25.597 -7.017 -26.175 1.00 65.00 81 HIS A O 1
ATOM 698 N N . GLN A 1 82 ? 24.510 -7.440 -24.261 1.00 59.97 82 GLN A N 1
ATOM 699 C CA . GLN A 1 82 ? 23.171 -7.068 -24.749 1.00 59.97 82 GLN A CA 1
ATOM 700 C C . GLN A 1 82 ? 22.788 -5.612 -24.457 1.00 59.97 82 GLN A C 1
ATOM 702 O O . GLN A 1 82 ? 21.806 -5.117 -24.998 1.00 59.97 82 GLN A O 1
ATOM 707 N N . VAL A 1 83 ? 23.540 -4.922 -23.595 1.00 62.62 83 VAL A N 1
ATOM 708 C CA . VAL A 1 83 ? 23.273 -3.519 -23.218 1.00 62.62 83 VAL A CA 1
ATOM 709 C C . VAL A 1 83 ? 24.013 -2.532 -24.132 1.00 62.62 83 VAL A C 1
ATOM 711 O O . VAL A 1 83 ? 23.619 -1.374 -24.232 1.00 62.62 83 VAL A O 1
ATOM 714 N N . TYR A 1 84 ? 25.072 -2.987 -24.807 1.00 61.03 84 TYR A N 1
ATOM 715 C CA . TYR A 1 84 ? 25.966 -2.152 -25.619 1.00 61.03 84 TYR A CA 1
ATOM 716 C C . TYR A 1 84 ? 25.879 -2.418 -27.135 1.00 61.03 84 TYR A C 1
ATOM 718 O O . TYR A 1 84 ? 26.760 -1.962 -27.864 1.00 61.03 84 TYR A O 1
ATOM 726 N N . ALA A 1 85 ? 24.866 -3.155 -27.604 1.00 49.09 85 ALA A N 1
ATOM 727 C CA . ALA A 1 85 ? 24.658 -3.465 -29.023 1.00 49.09 85 ALA A CA 1
ATOM 728 C C . ALA A 1 85 ? 23.582 -2.575 -29.659 1.00 49.09 85 ALA A C 1
ATOM 730 O O . ALA A 1 85 ? 22.546 -2.342 -28.995 1.00 49.09 85 ALA A O 1
#

Mean predicted aligned error: 7.31 Å

Solvent-accessible surface area (backbone atoms only — not comparable to full-atom values): 5008 Å² total; per-residue (Å²): 120,69,67,64,51,52,54,54,51,50,55,53,52,61,76,42,42,70,59,55,42,50,45,65,71,37,80,70,42,58,66,59,35,74,84,40,47,70,61,42,50,51,54,44,53,52,66,69,34,62,72,54,53,51,50,50,51,50,52,51,63,69,42,43,64,58,53,52,50,53,54,55,64,69,41,91,61,87,56,71,72,71,77,79,108

=== Feature glossary ===
A reading guide for the features in this record.

Start from the sequence.

  · Sequence gives the chain of amino acids in standard one-letter code (A=alanine, C=cysteine, …, Y=tyrosine), read N→C. It is the only feature that is directly encoded by the gene; all structural features are derived from the folded form of this sequence.

Fold it, and you get atomic coordinates and the backbone conformation that goes with them.

  · Structure coordinates are given as an mmCIF _atom_site loop: one row per atom with element, residue name, chain id, sequence number, and x/y/z position in Å. Only the four main-chain atoms per residue are included here; side chains are omitted to keep the record compact.

  · Backbone dihedral angles. Every residue except chain termini has a φ (preceding-C → N → Cα → C) and a ψ (N → Cα → C → next-N). They are reported in degrees following the IUPAC sign convention. Secondary structure is essentially a statement about which (φ, ψ) basin each residue occupies.

  · Eight-state secondary structure (DSSP): H is the canonical α-helix, G the tighter 3₁₀-helix, I the wider π-helix; E/B are β-structure, T and S are turns and bends, and '-' is everything else. DSSP derives these from the pattern of main-chain N–H···O=C hydrogen bonds, not from the sequence.

  · SS3 is a coarse helix/strand/coil call (letters a/b/c) made by the P-SEA algorithm from inter-Cα distances and dihedrals. It is less detailed than DSSP but needs only Cα positions.

Summarize the fold with a handful of shape descriptors and a per-residue structural alphabet.

  · Radius of gyration (Rg) is the root-mean-square distance of Cα atoms from their centroid — a single number for overall size and compactness. A globular domain of N residues has Rg ≈ 2.2·N^0.38 Å; an extended or disordered chain has a much larger Rg. The Cα contact count is the number of residue pairs whose Cα atoms are within 8 Å and are more than four positions apart in sequence — a standard proxy for tertiary packing density. The bounding box is the smallest axis-aligned box enclosing all Cα atoms.

  · 3Di is Foldseek's structural alphabet. Each residue is assigned one of twenty discrete states based on how its Cα sits relative to its spatial (not sequential) neighbors. Aligning 3Di strings finds structural homologs roughly as well as full 3D superposition, but orders of magnitude faster.

  · Solvent-accessible surface area (SASA) is the area in Å² traced out by the centre of a 1.4 Å probe sphere (a water molecule) rolled over the protein's van der Waals surface (Shrake–Rupley / Lee–Richards construction). Buried residues have near-zero SASA; fully exposed residues can exceed 200 Å². The total SASA scales roughly with the number of surface residues.

Ask how reliable the model is.

  · For AlphaFold models, the B-factor field carries pLDDT — the model's own estimate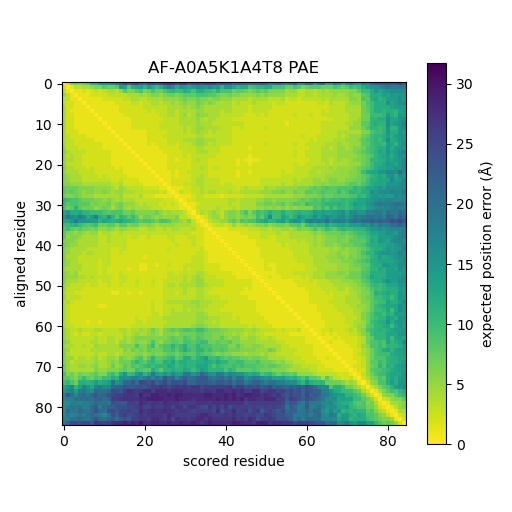 of local accuracy on a 0–100 scale. Regions with pLDDT<50 should be treated as essentially unmodeled; they often correspond to intrinsically disordered segments.

  · For experimental (PDB) structures, the B-factor (temperature factor) quantifies the positional spread of each atom in the crystal — a combination of thermal vibration and static disorder — in units of Å². High B-factors mark flexible loops or poorly resolved regions; low B-factors mark the rigid, well-ordered core.

  · Predicted Aligned Error (PAE) is an AlphaFold confidence matrix: entry (i, j) is the expected error in the position of residue j, in ångströms, when the prediction is superimposed on the true structure at residue i. Low PAE within a block of residues means that block is internally rigid and well-predicted; high PAE between two blocks means their relative placement is uncertain even if each block individually is confident.

Place it in context: what it resembles, what it is annotated as, and how it looks.

  · Structural nearest neighbors (via Foldseek easy-search vs the PDB). Reported per hit: target PDB id, E-value, and alignment TM-score. A TM-score above ~0.5 is the conventional threshold for 'same fold'.

  · Functional annotations link the protein to curated databases. InterPro entries identify conserved domains and families by matching the sequence against member-database signatures (Pfam, PROSITE, CDD, …). Gene Ontology (GO) terms describe molecular function, biological process, and cellular component in a controlled vocabulary. CATH places the structure in a hierarchical fold classification (Class/Architecture/Topology/Homologous-superfamily). The organism is the source species.

  · The contact map is a binary N×N matrix image: pixel (i, j) is dark where Cα_i and Cα_j are within 8 Å and |i−j|>4. Because the |i−j|>4 filter removes local helical contacts, off-diagonal stripes parallel to the main diagonal indicate parallel β-sheets; stripes perpendicular to it indicate antiparallel β-sheets. The Ramachandran plot scatters every residue's (φ, ψ) pair against the sterically allowed regions. The PAE heatmap renders the predicted-aligned-error matrix.

  · Six rendered views show the 3D structure from the faces of a cube — i.e. along ±x, ±y, ±z. Rendering representation is drawn randomly per protein from cartoon (secondary-structure ribbons), sticks (backbone bonds), or molecular surface; coloring is either N→C rainbow (blue at the N-terminus through red at the C-terminus) or one color per chain.